Protein AF-A0A2G2L6Z7-F1 (afdb_monomer_lite)

Secondary structure (DSSP, 8-state):
---S---------HHHHHHHHHHHHHTT--HHHHHHHHHHH--TTHHHHHHHHHHHHHHHHHHHHHHHHHHHHHHHHHHHHHHHHHHHHHHHHHHT-

Sequence (97 aa):
MAKATERVPVLVTLKEKQQIALKAKSIGISVGELMRRATTAYKPTENEKLFESMMFHMNEATDKAEIMIDESIDFIKQSQLRIAQLESDAKNKQKRK

Foldseek 3Di:
DDDPDDDDDDDDDPVVVVVLCVVCVVVVHDSVVVVVVCVVPDDPPPPVVVVVVVVVVVVVVVVVVVVVVVVVVVVVVVVVVVVVVVVVVVVVVVVVD

Structure (mmCIF, N/CA/C/O backbone):
data_AF-A0A2G2L6Z7-F1
#
_entry.id   AF-A0A2G2L6Z7-F1
#
loop_
_atom_site.group_PDB
_atom_site.id
_atom_site.type_symbol
_atom_site.label_atom_id
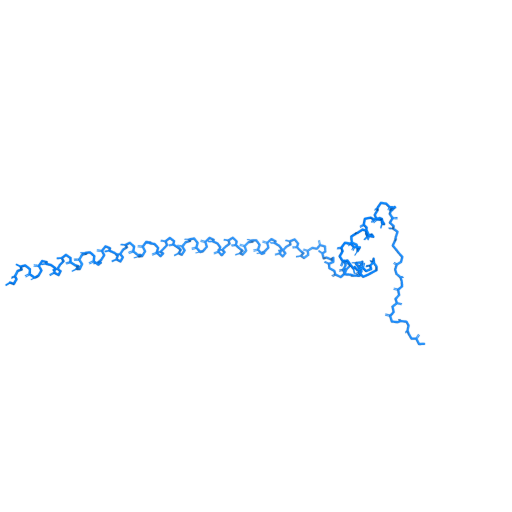_atom_site.label_alt_id
_atom_site.label_comp_id
_atom_site.label_asym_id
_atom_site.label_entity_id
_atom_site.label_seq_id
_atom_site.pdbx_PDB_ins_code
_atom_site.Cartn_x
_atom_site.Cartn_y
_atom_site.Cartn_z
_atom_site.occupancy
_atom_site.B_iso_or_equiv
_atom_site.auth_seq_id
_atom_site.auth_comp_id
_atom_site.auth_asym_id
_atom_site.auth_atom_id
_atom_site.pdbx_PDB_model_num
ATOM 1 N N . MET A 1 1 ? 6.686 19.902 -38.588 1.00 47.56 1 MET A N 1
ATOM 2 C CA . MET A 1 1 ? 5.573 19.571 -37.672 1.00 47.56 1 MET A CA 1
ATOM 3 C C . MET A 1 1 ? 6.157 18.918 -36.431 1.00 47.56 1 MET A C 1
ATOM 5 O O . MET A 1 1 ? 6.997 18.039 -36.578 1.00 47.56 1 MET A O 1
ATOM 9 N N . ALA A 1 2 ? 5.814 19.422 -35.246 1.00 52.34 2 ALA A N 1
ATOM 10 C CA . ALA A 1 2 ? 6.416 19.022 -33.975 1.00 52.34 2 ALA A CA 1
ATOM 11 C C . ALA A 1 2 ? 6.074 17.564 -33.620 1.00 52.34 2 ALA A C 1
ATOM 13 O O . ALA A 1 2 ? 4.911 17.168 -33.698 1.00 52.34 2 ALA A O 1
ATOM 14 N N . LYS A 1 3 ? 7.066 16.761 -33.216 1.00 55.28 3 LYS A N 1
ATOM 15 C CA . LYS A 1 3 ? 6.795 15.470 -32.572 1.00 55.28 3 LYS A CA 1
ATOM 16 C C . LYS A 1 3 ? 6.280 15.745 -31.163 1.00 55.28 3 LYS A C 1
ATOM 18 O O . LYS A 1 3 ? 6.982 16.331 -30.352 1.00 55.28 3 LYS A O 1
ATOM 23 N N . ALA A 1 4 ? 5.064 15.295 -30.870 1.00 80.94 4 ALA A N 1
ATOM 24 C CA . ALA A 1 4 ? 4.465 15.402 -29.540 1.00 80.94 4 ALA A CA 1
ATOM 25 C C . ALA A 1 4 ? 5.085 14.430 -28.509 1.00 80.94 4 ALA A C 1
ATOM 27 O O . ALA A 1 4 ? 4.737 14.480 -27.333 1.00 80.94 4 ALA A O 1
ATOM 28 N N . THR A 1 5 ? 5.977 13.526 -28.932 1.00 80.38 5 THR A N 1
ATOM 29 C CA . THR A 1 5 ? 6.557 12.477 -28.080 1.00 80.38 5 THR A CA 1
ATOM 30 C C . THR A 1 5 ? 7.984 12.133 -28.492 1.00 80.38 5 THR A C 1
ATOM 32 O O . THR A 1 5 ? 8.243 11.925 -29.681 1.00 80.38 5 THR A O 1
ATOM 35 N N . GLU A 1 6 ? 8.857 11.950 -27.503 1.00 87.00 6 GLU A N 1
ATOM 36 C CA . GLU A 1 6 ? 10.250 11.522 -27.672 1.00 87.00 6 GLU A CA 1
ATOM 37 C C . GLU A 1 6 ? 10.503 10.141 -27.048 1.00 87.00 6 GLU A C 1
ATOM 39 O O . GLU A 1 6 ? 9.739 9.668 -26.202 1.00 87.00 6 GLU A O 1
ATOM 44 N N . ARG A 1 7 ? 11.572 9.461 -27.487 1.00 88.19 7 ARG A N 1
ATOM 45 C CA . ARG A 1 7 ? 11.968 8.143 -26.960 1.00 88.19 7 ARG A CA 1
ATOM 46 C C . ARG A 1 7 ? 13.056 8.290 -25.904 1.00 88.19 7 ARG A C 1
ATOM 48 O O . ARG A 1 7 ? 14.088 8.892 -26.171 1.00 88.19 7 ARG A O 1
ATOM 55 N N . VAL A 1 8 ? 12.863 7.640 -24.758 1.00 88.00 8 VAL A N 1
ATOM 56 C CA . VAL A 1 8 ? 13.878 7.525 -23.703 1.00 88.00 8 VAL A CA 1
ATOM 57 C C . VAL A 1 8 ? 14.388 6.078 -23.668 1.00 88.00 8 VAL A C 1
ATOM 59 O O . VAL A 1 8 ? 13.661 5.198 -23.199 1.00 88.00 8 VAL A O 1
ATOM 62 N N . PRO A 1 9 ? 15.586 5.778 -24.204 1.00 90.00 9 PRO A N 1
ATOM 63 C CA . PRO A 1 9 ? 16.188 4.459 -24.056 1.00 90.00 9 PRO A CA 1
ATOM 64 C C . PRO A 1 9 ? 16.669 4.271 -22.612 1.00 90.00 9 PRO A C 1
ATOM 66 O O . PRO A 1 9 ? 17.397 5.105 -22.081 1.00 90.00 9 PRO A O 1
ATOM 69 N N . VAL A 1 10 ? 16.269 3.167 -21.981 1.00 90.44 10 VAL A N 1
ATOM 70 C CA . VAL A 1 10 ? 16.681 2.813 -20.615 1.00 90.44 10 VAL A CA 1
ATOM 71 C C . VAL A 1 10 ? 17.509 1.538 -20.672 1.00 90.44 10 VAL A C 1
ATOM 73 O O . VAL A 1 10 ? 17.056 0.523 -21.209 1.00 90.44 10 VAL A O 1
ATOM 76 N N . LEU A 1 11 ? 18.725 1.596 -20.129 1.00 96.31 11 LEU A N 1
ATOM 77 C CA . LEU A 1 11 ? 19.582 0.427 -19.978 1.00 96.31 11 LEU A CA 1
ATOM 78 C C . LEU A 1 11 ? 19.096 -0.395 -18.783 1.00 96.31 11 LEU A C 1
ATOM 80 O O . LEU A 1 11 ? 18.987 0.120 -17.676 1.00 96.31 11 LEU A O 1
ATOM 84 N N . VAL A 1 12 ? 18.806 -1.669 -19.024 1.00 95.69 12 VAL A N 1
ATOM 85 C CA . VAL A 1 12 ? 18.359 -2.628 -18.010 1.00 95.69 12 VAL A CA 1
ATOM 86 C C . VAL A 1 12 ? 19.043 -3.967 -18.244 1.00 95.69 12 VAL A C 1
ATOM 88 O O . VAL A 1 12 ? 19.410 -4.309 -19.372 1.00 95.69 12 VAL A O 1
ATOM 91 N N . THR A 1 13 ? 19.174 -4.757 -17.189 1.00 98.25 13 THR A N 1
ATOM 92 C CA . THR A 1 13 ? 19.587 -6.155 -17.291 1.00 98.25 13 THR A CA 1
ATOM 93 C C . THR A 1 13 ? 18.513 -7.000 -17.986 1.00 98.25 13 THR A C 1
ATOM 95 O O . THR A 1 13 ? 17.336 -6.633 -18.075 1.00 98.25 13 THR A O 1
ATOM 98 N N . LEU A 1 14 ? 18.897 -8.194 -18.451 1.00 97.88 14 LEU A N 1
ATOM 99 C CA . LEU A 1 14 ? 17.953 -9.149 -19.039 1.00 97.88 14 LEU A CA 1
ATOM 100 C C . LEU A 1 14 ? 16.829 -9.525 -18.058 1.00 97.88 14 LEU A C 1
ATOM 102 O O . LEU A 1 14 ? 15.665 -9.602 -18.452 1.00 97.88 14 LEU A O 1
ATOM 106 N N . LYS A 1 15 ? 17.177 -9.717 -16.780 1.00 98.12 15 LYS A N 1
ATOM 107 C CA . LYS A 1 15 ? 16.230 -10.079 -15.720 1.00 98.12 15 LYS A CA 1
ATOM 108 C C . LYS A 1 15 ? 15.219 -8.961 -15.471 1.00 98.12 15 LYS A C 1
ATOM 110 O O . LYS A 1 15 ? 14.019 -9.222 -15.447 1.00 98.12 15 LYS A O 1
ATOM 115 N N . GLU A 1 16 ? 15.680 -7.720 -15.349 1.00 97.19 16 GLU A N 1
ATOM 116 C CA . GLU A 1 16 ? 14.796 -6.561 -15.172 1.00 97.19 16 GLU A CA 1
ATOM 117 C C . GLU A 1 16 ? 13.862 -6.389 -16.370 1.00 97.19 16 GLU A C 1
ATOM 119 O O . GLU A 1 16 ? 12.657 -6.216 -16.194 1.00 97.19 16 GLU A O 1
ATOM 124 N N . LYS A 1 17 ? 14.382 -6.532 -17.597 1.00 96.75 17 LYS A N 1
ATOM 125 C CA . LYS A 1 17 ? 13.567 -6.468 -18.817 1.00 96.75 17 LYS A CA 1
ATOM 126 C C . LYS A 1 17 ? 12.426 -7.489 -18.799 1.00 96.75 17 LYS A C 1
ATOM 128 O O . LYS A 1 17 ? 11.295 -7.149 -19.146 1.00 96.75 17 LYS A O 1
ATOM 133 N N . GLN A 1 18 ? 12.710 -8.725 -18.384 1.00 97.75 18 GLN A N 1
ATOM 134 C CA . GLN A 1 18 ? 11.699 -9.777 -18.257 1.00 97.75 18 GLN A CA 1
ATOM 135 C C . GLN A 1 18 ? 10.669 -9.446 -17.173 1.00 97.75 18 GLN A C 1
ATOM 137 O O . GLN A 1 18 ? 9.470 -9.558 -17.419 1.00 97.75 18 GLN A O 1
ATOM 142 N N . GLN A 1 19 ? 11.110 -8.989 -15.999 1.00 97.69 19 GLN A N 1
ATOM 143 C CA . GLN A 1 19 ? 10.209 -8.628 -14.902 1.00 97.69 19 GLN A CA 1
ATOM 144 C C . GLN A 1 19 ? 9.277 -7.468 -15.271 1.00 97.69 19 GLN A C 1
ATOM 146 O O . GLN A 1 19 ? 8.076 -7.539 -15.010 1.00 97.69 19 GLN A O 1
ATOM 151 N N . ILE A 1 20 ? 9.797 -6.432 -15.932 1.00 96.81 20 ILE A N 1
ATOM 152 C CA . ILE A 1 20 ? 8.999 -5.296 -16.410 1.00 96.81 20 ILE A CA 1
ATOM 153 C C . ILE A 1 20 ? 7.953 -5.769 -17.428 1.00 96.81 20 ILE A C 1
ATOM 155 O O . ILE A 1 20 ? 6.787 -5.386 -17.336 1.00 96.81 20 ILE A O 1
ATOM 159 N N . ALA A 1 21 ? 8.341 -6.637 -18.370 1.00 97.31 21 ALA A N 1
ATOM 160 C CA . ALA A 1 21 ? 7.421 -7.188 -19.362 1.00 97.31 21 ALA A CA 1
ATOM 161 C C . ALA A 1 21 ? 6.308 -8.034 -18.721 1.00 97.31 21 ALA A C 1
ATOM 163 O O . ALA A 1 21 ? 5.139 -7.882 -19.077 1.00 97.31 21 ALA A O 1
ATOM 164 N N . LEU A 1 22 ? 6.652 -8.884 -17.749 1.00 98.12 22 LEU A N 1
ATOM 165 C CA . LEU A 1 22 ? 5.679 -9.690 -17.008 1.00 98.12 22 LEU A CA 1
ATOM 166 C C . LEU A 1 22 ? 4.701 -8.813 -16.220 1.00 98.12 22 LEU A C 1
ATOM 168 O O . LEU A 1 22 ? 3.497 -9.050 -16.284 1.00 98.12 22 LEU A O 1
ATOM 172 N N . LYS A 1 23 ? 5.196 -7.771 -15.541 1.00 97.31 23 LYS A N 1
ATOM 173 C CA . LYS A 1 23 ? 4.363 -6.836 -14.772 1.00 97.31 23 LYS A CA 1
ATOM 174 C C . LYS A 1 23 ? 3.417 -6.032 -15.664 1.00 97.31 23 LYS A C 1
ATOM 176 O O . LYS A 1 23 ? 2.259 -5.844 -15.316 1.00 97.31 23 LYS A O 1
ATOM 181 N N . ALA A 1 24 ? 3.888 -5.580 -16.825 1.00 97.69 24 ALA A N 1
ATOM 182 C CA . ALA A 1 24 ? 3.042 -4.895 -17.800 1.00 97.69 24 ALA A CA 1
ATOM 183 C C . ALA A 1 24 ? 1.943 -5.833 -18.332 1.00 97.69 24 ALA A C 1
ATOM 185 O O . ALA A 1 24 ? 0.771 -5.457 -18.379 1.00 97.69 24 ALA A O 1
ATOM 186 N N . LYS A 1 25 ? 2.305 -7.089 -18.636 1.00 97.62 25 LYS A N 1
ATOM 187 C CA . LYS A 1 25 ? 1.367 -8.123 -19.090 1.00 97.62 25 LYS A CA 1
ATOM 188 C C . LYS A 1 25 ? 0.313 -8.461 -18.033 1.00 97.62 25 LYS A C 1
ATOM 190 O O . LYS A 1 25 ? -0.852 -8.592 -18.390 1.00 97.62 25 LYS A O 1
ATOM 195 N N . SER A 1 26 ? 0.688 -8.578 -16.757 1.00 97.62 26 SER A N 1
ATOM 196 C CA . SER A 1 26 ? -0.248 -8.960 -15.688 1.00 97.62 26 SER A CA 1
ATOM 197 C C . SER A 1 26 ? -1.342 -7.921 -15.436 1.00 97.62 26 SER A C 1
ATOM 199 O O . SER A 1 26 ? -2.407 -8.277 -14.949 1.00 97.62 26 SER A O 1
ATOM 201 N N . ILE A 1 27 ? -1.092 -6.652 -15.769 1.00 96.31 27 ILE A N 1
ATOM 202 C CA . ILE A 1 27 ? -2.066 -5.554 -15.649 1.00 96.31 27 ILE A CA 1
ATOM 203 C C . ILE A 1 27 ? -2.615 -5.091 -17.011 1.00 96.31 27 ILE A C 1
ATOM 205 O O . ILE A 1 27 ? -3.306 -4.079 -17.081 1.00 96.31 27 ILE A O 1
ATOM 209 N N . GLY A 1 28 ? -2.303 -5.812 -18.096 1.00 97.25 28 GLY A N 1
ATOM 210 C CA . GLY A 1 28 ? -2.873 -5.581 -19.426 1.00 97.25 28 GLY A CA 1
ATOM 211 C C . GLY A 1 28 ? -2.445 -4.284 -20.122 1.00 97.25 28 GLY A C 1
ATOM 212 O O . GLY A 1 28 ? -3.187 -3.787 -20.965 1.00 97.25 28 GLY A O 1
ATOM 213 N N . ILE A 1 29 ? -1.275 -3.720 -19.800 1.00 97.38 29 ILE A N 1
ATOM 214 C CA . ILE A 1 29 ? -0.770 -2.484 -20.429 1.00 97.38 29 ILE A CA 1
ATOM 215 C C . ILE A 1 29 ? 0.573 -2.704 -21.131 1.00 97.38 29 ILE A C 1
ATOM 217 O O . ILE A 1 29 ? 1.254 -3.707 -20.925 1.00 97.38 29 ILE A O 1
ATOM 221 N N . SER A 1 30 ? 0.982 -1.751 -21.973 1.00 95.94 30 SER A N 1
ATOM 222 C CA . SER A 1 30 ? 2.298 -1.804 -22.617 1.00 95.94 30 SER A CA 1
ATOM 223 C C . SER A 1 30 ? 3.424 -1.485 -21.628 1.00 95.94 30 SER A C 1
ATOM 225 O O . SER A 1 30 ? 3.237 -0.760 -20.651 1.00 95.94 30 SER A O 1
ATOM 227 N N . VAL A 1 31 ? 4.635 -1.971 -21.914 1.00 94.69 31 VAL A N 1
ATOM 228 C CA . VAL A 1 31 ? 5.828 -1.631 -21.117 1.00 94.69 31 VAL A CA 1
ATOM 229 C C . VAL A 1 31 ? 6.065 -0.117 -21.082 1.00 94.69 31 VAL A C 1
ATOM 231 O O . VAL A 1 31 ? 6.369 0.426 -20.026 1.00 94.69 31 VAL A O 1
ATOM 234 N N . GLY A 1 32 ? 5.876 0.580 -22.207 1.00 93.12 32 GLY A N 1
ATOM 235 C CA . GLY A 1 32 ? 6.025 2.038 -22.267 1.00 93.12 32 GLY A CA 1
ATOM 236 C C . GLY A 1 32 ? 4.997 2.779 -21.407 1.00 93.12 32 GLY A C 1
ATOM 237 O O . GLY A 1 32 ? 5.341 3.751 -20.742 1.00 93.12 32 GLY A O 1
ATOM 238 N N . GLU A 1 33 ? 3.755 2.291 -21.366 1.00 94.06 33 GLU A N 1
ATOM 239 C CA . GLU A 1 33 ? 2.703 2.831 -20.499 1.00 94.06 33 GLU A CA 1
ATOM 240 C C . GLU A 1 33 ? 3.022 2.607 -19.018 1.00 94.06 33 GLU A C 1
ATOM 242 O O . GLU A 1 33 ? 2.916 3.536 -18.218 1.00 94.06 33 GLU A O 1
ATOM 247 N N . LEU A 1 34 ? 3.455 1.392 -18.663 1.00 95.69 34 LEU A N 1
ATOM 248 C CA . LEU A 1 34 ? 3.888 1.062 -17.308 1.00 95.69 34 LEU A CA 1
ATOM 249 C C . LEU A 1 34 ? 5.021 1.989 -16.858 1.00 95.69 34 LEU A C 1
ATOM 251 O O . LEU A 1 34 ? 4.934 2.559 -15.774 1.00 95.69 34 LEU A O 1
ATOM 255 N N . MET A 1 35 ? 6.048 2.173 -17.694 1.00 93.75 35 MET A N 1
ATOM 256 C CA . MET A 1 35 ? 7.179 3.047 -17.373 1.00 93.75 35 MET A CA 1
ATOM 257 C C . MET A 1 35 ? 6.745 4.506 -17.250 1.00 93.75 35 MET A C 1
ATOM 259 O O . MET A 1 35 ? 7.122 5.154 -16.281 1.00 93.75 35 MET A O 1
ATOM 263 N N . ARG A 1 36 ? 5.884 5.012 -18.147 1.00 91.75 36 ARG A N 1
ATOM 264 C CA . ARG A 1 36 ? 5.368 6.386 -18.044 1.00 91.75 36 ARG A CA 1
ATOM 265 C C . ARG A 1 36 ? 4.652 6.613 -16.712 1.00 91.75 36 ARG A C 1
ATOM 267 O O . ARG A 1 36 ? 4.960 7.574 -16.015 1.00 91.75 36 ARG A O 1
ATOM 274 N N . ARG A 1 37 ? 3.739 5.710 -16.334 1.00 93.88 37 ARG A N 1
ATOM 275 C CA . ARG A 1 37 ? 3.014 5.792 -15.054 1.00 93.88 37 ARG A CA 1
ATOM 276 C C . ARG A 1 37 ? 3.948 5.671 -13.859 1.00 93.88 37 ARG A C 1
ATOM 278 O O . ARG A 1 37 ? 3.813 6.440 -12.917 1.00 93.88 37 ARG A O 1
ATOM 285 N N . ALA A 1 38 ? 4.886 4.725 -13.901 1.00 90.81 38 ALA A N 1
ATOM 286 C CA . ALA A 1 38 ? 5.848 4.516 -12.828 1.00 90.81 38 ALA A CA 1
ATOM 287 C C . ALA A 1 38 ? 6.722 5.758 -12.612 1.00 90.81 38 ALA A C 1
ATOM 289 O O . ALA A 1 38 ? 6.888 6.177 -11.474 1.00 90.81 38 ALA A O 1
ATOM 290 N N . THR A 1 39 ? 7.209 6.390 -13.684 1.00 89.25 39 THR A N 1
ATOM 291 C CA . THR A 1 39 ? 7.978 7.638 -13.600 1.00 89.25 39 THR A CA 1
ATOM 292 C C . THR A 1 39 ? 7.142 8.790 -13.041 1.00 89.25 39 THR A C 1
ATOM 294 O O . THR A 1 39 ? 7.641 9.529 -12.203 1.00 89.25 39 THR A O 1
ATOM 297 N N . THR A 1 40 ? 5.870 8.932 -13.435 1.00 88.00 40 THR A N 1
ATOM 298 C CA . THR A 1 40 ? 4.974 9.957 -12.863 1.00 88.00 40 THR A CA 1
ATOM 299 C C . THR A 1 40 ? 4.644 9.700 -11.388 1.00 88.00 40 THR A C 1
ATOM 301 O O . THR A 1 40 ? 4.496 10.645 -10.619 1.00 88.00 40 THR A O 1
ATOM 304 N N . ALA A 1 41 ? 4.518 8.435 -10.983 1.00 86.69 41 ALA A N 1
ATOM 305 C CA . ALA A 1 41 ? 4.195 8.048 -9.610 1.00 86.69 41 ALA A CA 1
ATOM 306 C C . ALA A 1 41 ? 5.419 8.009 -8.677 1.00 86.69 41 ALA A C 1
ATOM 308 O O . ALA A 1 41 ? 5.256 7.960 -7.456 1.00 86.69 41 ALA A O 1
ATOM 309 N N . TYR A 1 42 ? 6.637 7.996 -9.225 1.00 83.38 42 TYR A N 1
ATOM 310 C CA . TYR A 1 42 ? 7.861 7.935 -8.438 1.00 83.38 42 TYR A CA 1
ATOM 311 C C . TYR A 1 42 ? 8.079 9.250 -7.682 1.00 83.38 42 TYR A C 1
ATOM 313 O O . TYR A 1 42 ? 8.426 10.276 -8.264 1.00 83.38 42 TYR A O 1
ATOM 321 N N . LYS A 1 43 ? 7.886 9.200 -6.363 1.00 79.81 43 LYS A N 1
ATOM 322 C CA . LYS A 1 43 ? 8.079 10.317 -5.438 1.00 79.81 43 LYS A CA 1
ATOM 323 C C . LYS A 1 43 ? 9.049 9.882 -4.336 1.00 79.81 43 LYS A C 1
ATOM 325 O O . LYS A 1 43 ? 8.619 9.200 -3.407 1.00 79.81 43 LYS A O 1
ATOM 330 N N . PRO A 1 44 ? 10.344 10.228 -4.436 1.00 69.94 44 PRO A N 1
ATOM 331 C CA . PRO A 1 44 ? 11.385 9.652 -3.584 1.00 69.94 44 PRO A CA 1
ATOM 332 C C . PRO A 1 44 ? 11.284 10.015 -2.092 1.00 69.94 44 PRO A C 1
ATOM 334 O O . PRO A 1 44 ? 11.908 9.340 -1.287 1.00 69.94 44 PRO A O 1
ATOM 337 N N . THR A 1 45 ? 10.522 11.044 -1.706 1.00 65.00 45 THR A N 1
ATOM 338 C CA . THR A 1 45 ? 10.464 11.531 -0.309 1.00 65.00 45 THR A CA 1
ATOM 339 C C . THR A 1 45 ? 9.060 11.855 0.213 1.00 65.00 45 THR A C 1
ATOM 341 O O . THR A 1 45 ? 8.877 11.987 1.421 1.00 65.00 45 THR A O 1
ATOM 344 N N . GLU A 1 46 ? 8.057 11.994 -0.661 1.00 60.03 46 GLU A N 1
ATOM 345 C CA . GLU A 1 46 ? 6.695 12.372 -0.246 1.00 60.03 46 GLU A CA 1
ATOM 346 C C . GLU A 1 46 ? 5.875 11.181 0.250 1.00 60.03 46 GLU A C 1
ATOM 348 O O . GLU A 1 46 ? 5.023 11.351 1.116 1.00 60.03 46 GLU A O 1
ATOM 353 N N . ASN A 1 47 ? 6.132 9.976 -0.265 1.00 62.94 47 ASN A N 1
ATOM 354 C CA . ASN A 1 47 ? 5.308 8.817 0.067 1.00 62.94 47 ASN A CA 1
ATOM 355 C C . ASN A 1 47 ? 5.523 8.369 1.516 1.00 62.94 47 ASN A C 1
ATOM 357 O O . ASN A 1 47 ? 4.550 8.123 2.212 1.00 62.94 47 ASN A O 1
ATOM 361 N N . GLU A 1 48 ? 6.766 8.318 1.993 1.00 68.56 48 GLU A N 1
ATOM 362 C CA . GLU A 1 48 ? 7.072 7.836 3.345 1.00 68.56 48 GLU A CA 1
ATOM 363 C C . GLU A 1 48 ? 6.489 8.765 4.421 1.00 68.56 48 GLU A C 1
ATOM 365 O O . GLU A 1 48 ? 5.719 8.318 5.264 1.00 68.56 48 GLU A O 1
ATOM 370 N N . LYS A 1 49 ? 6.699 10.083 4.292 1.00 71.50 49 LYS A N 1
ATOM 371 C CA . LYS A 1 49 ? 6.123 11.083 5.210 1.00 71.50 49 LYS A CA 1
ATOM 372 C C . LYS A 1 49 ? 4.595 11.149 5.161 1.00 71.50 49 LYS A C 1
ATOM 374 O O . LYS A 1 49 ? 3.957 11.362 6.189 1.00 71.50 49 LYS A O 1
ATOM 379 N N . LEU A 1 50 ? 3.994 10.984 3.979 1.00 77.19 50 LEU A N 1
ATOM 380 C CA . LEU A 1 50 ? 2.536 10.943 3.846 1.00 77.19 50 LEU A CA 1
ATOM 381 C C . LEU A 1 50 ? 1.955 9.681 4.496 1.00 77.19 50 LEU A C 1
ATOM 383 O O . LEU A 1 50 ? 0.942 9.768 5.187 1.00 77.19 50 LEU A O 1
ATOM 387 N N . PHE A 1 51 ? 2.597 8.524 4.309 1.00 79.62 51 PHE A N 1
ATOM 388 C CA . PHE A 1 51 ? 2.182 7.279 4.955 1.00 79.62 51 PHE A CA 1
ATOM 389 C C . PHE A 1 51 ? 2.332 7.349 6.477 1.00 79.62 51 PHE A C 1
ATOM 391 O O . PHE A 1 51 ? 1.404 6.962 7.185 1.00 79.62 51 PHE A O 1
ATOM 398 N N . GLU A 1 52 ? 3.436 7.902 6.981 1.00 84.38 52 GLU A N 1
ATOM 399 C CA . GLU A 1 52 ? 3.639 8.134 8.415 1.00 84.38 52 GLU A CA 1
ATOM 400 C C . GLU A 1 52 ? 2.563 9.057 9.001 1.00 84.38 52 GLU A C 1
ATOM 402 O O . GLU A 1 52 ? 1.957 8.732 10.021 1.00 84.38 52 GLU A O 1
ATOM 407 N N . SER A 1 53 ? 2.259 10.174 8.331 1.00 84.12 53 SER A N 1
ATOM 408 C CA . SER A 1 53 ? 1.207 11.102 8.765 1.00 84.12 53 SER A CA 1
ATOM 409 C C . SER A 1 53 ? -0.179 10.451 8.758 1.00 84.12 53 SER A C 1
ATOM 411 O O . SER A 1 53 ? -0.957 10.654 9.690 1.00 84.12 53 SER A O 1
ATOM 413 N N . MET A 1 54 ? -0.487 9.624 7.755 1.00 88.25 54 MET A N 1
ATOM 414 C CA . MET A 1 54 ? -1.753 8.893 7.702 1.00 88.25 54 MET A CA 1
ATOM 415 C C . MET A 1 54 ? -1.875 7.888 8.854 1.00 88.25 54 MET A C 1
ATOM 417 O O . MET A 1 54 ? -2.922 7.825 9.495 1.00 88.25 54 MET A O 1
ATOM 421 N N . MET A 1 55 ? -0.811 7.130 9.142 1.00 92.56 55 MET A N 1
ATOM 422 C CA . MET A 1 55 ? -0.787 6.198 10.273 1.00 92.56 55 MET A CA 1
ATOM 423 C C . MET A 1 55 ? -0.939 6.926 11.609 1.00 92.56 55 MET A C 1
ATOM 425 O O . MET A 1 55 ? -1.712 6.484 12.455 1.00 92.56 55 MET A O 1
ATOM 429 N N . PHE A 1 56 ? -0.264 8.065 11.775 1.00 92.62 56 PHE A N 1
ATOM 430 C CA . PHE A 1 56 ? -0.396 8.900 12.964 1.00 92.62 56 PHE A CA 1
ATOM 431 C C . PHE A 1 56 ? -1.850 9.338 13.188 1.00 92.62 56 PHE A C 1
ATOM 433 O O . PHE A 1 56 ? -2.397 9.115 14.265 1.00 92.62 56 PHE A O 1
ATOM 440 N N . HIS A 1 57 ? -2.508 9.882 12.159 1.00 91.38 57 HIS A N 1
ATOM 441 C CA . HIS A 1 57 ? -3.904 10.313 12.269 1.00 91.38 57 HIS A CA 1
ATOM 442 C C . HIS A 1 57 ? -4.878 9.154 12.492 1.00 91.38 57 HIS A C 1
ATOM 444 O O . HIS A 1 57 ? -5.867 9.318 13.203 1.00 91.38 57 HIS A O 1
ATOM 450 N N . MET A 1 58 ? -4.613 7.984 11.906 1.00 94.94 58 MET A N 1
ATOM 451 C CA . MET A 1 58 ? -5.432 6.791 12.122 1.00 94.94 58 MET A CA 1
ATOM 452 C C . MET A 1 58 ? -5.360 6.320 13.579 1.00 94.94 58 MET A C 1
ATOM 454 O O . MET A 1 58 ? -6.398 6.027 14.172 1.00 94.94 58 MET A O 1
ATOM 458 N N . ASN A 1 59 ? -4.161 6.296 14.166 1.00 95.75 59 ASN A N 1
ATOM 459 C CA . ASN A 1 59 ? -3.979 5.942 15.572 1.00 95.75 59 ASN A CA 1
ATOM 460 C C . ASN A 1 59 ? -4.641 6.983 16.483 1.00 95.75 59 ASN A C 1
ATOM 462 O O . ASN A 1 59 ? -5.455 6.621 17.319 1.00 95.75 59 ASN A O 1
ATOM 466 N N . GLU A 1 60 ? -4.411 8.276 16.237 1.00 96.19 60 GLU A N 1
ATOM 467 C CA . GLU A 1 60 ? -5.023 9.357 17.022 1.00 96.19 60 GLU A CA 1
ATOM 468 C C . GLU A 1 60 ? -6.563 9.301 16.990 1.00 96.19 60 GLU A C 1
ATOM 470 O O . GLU A 1 60 ? -7.229 9.531 18.000 1.00 96.19 60 GLU A O 1
ATOM 475 N N . ALA A 1 61 ? -7.150 8.995 15.830 1.00 94.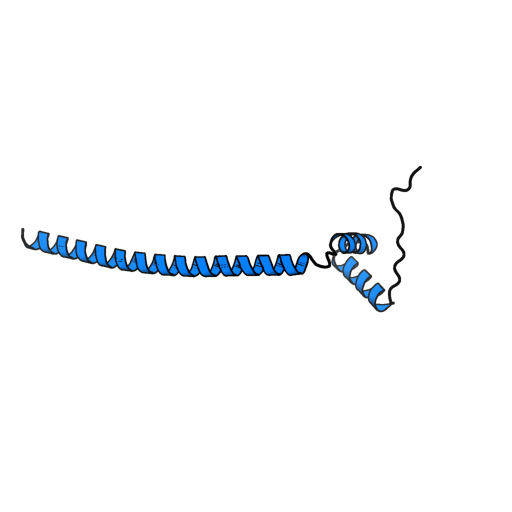88 61 ALA A N 1
ATOM 476 C CA . ALA A 1 61 ? -8.594 8.830 15.699 1.00 94.88 61 ALA A CA 1
ATOM 477 C C . ALA A 1 61 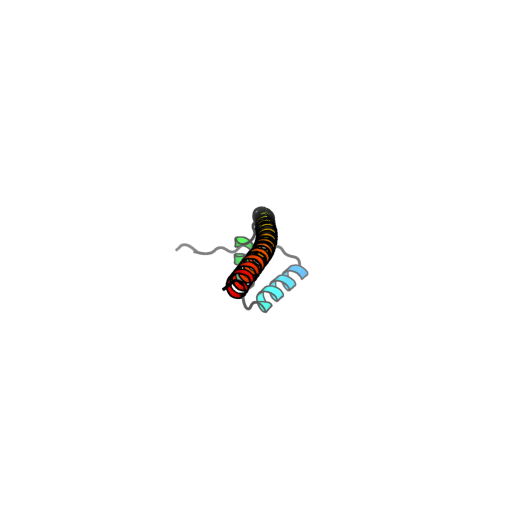? -9.108 7.585 16.437 1.00 94.88 61 ALA A C 1
ATOM 479 O O . ALA A 1 61 ? -10.199 7.629 17.005 1.00 94.88 61 ALA A O 1
ATOM 480 N N . THR A 1 62 ? -8.330 6.502 16.438 1.00 95.75 62 THR A N 1
ATOM 481 C CA . THR A 1 62 ? -8.672 5.255 17.136 1.00 95.75 62 THR A CA 1
ATOM 482 C C . THR A 1 62 ? -8.634 5.458 18.647 1.00 95.75 62 THR A C 1
ATOM 484 O O . THR A 1 62 ? -9.630 5.180 19.306 1.00 95.75 62 THR A O 1
ATOM 487 N N . ASP A 1 63 ? -7.570 6.068 19.172 1.00 96.69 63 ASP A N 1
ATOM 488 C CA . ASP A 1 63 ? -7.429 6.377 20.600 1.00 96.69 63 ASP A CA 1
ATOM 489 C C . ASP A 1 63 ? -8.589 7.259 21.093 1.00 96.69 63 ASP A C 1
ATOM 491 O O . ASP A 1 63 ? -9.194 7.013 22.137 1.00 96.69 63 ASP A O 1
ATOM 495 N N . LYS A 1 64 ? -8.967 8.278 20.308 1.00 96.38 64 LYS A N 1
ATOM 496 C CA . LYS A 1 64 ? -10.129 9.126 20.622 1.00 96.38 64 LYS A CA 1
ATOM 497 C C . LYS A 1 64 ? -11.439 8.345 20.605 1.00 96.38 64 LYS A C 1
ATOM 499 O O . LYS A 1 64 ? -12.305 8.605 21.437 1.00 96.38 64 LYS A O 1
ATOM 504 N N . ALA A 1 65 ? -11.613 7.431 19.653 1.00 97.00 65 ALA A N 1
ATOM 505 C CA . ALA A 1 65 ? -12.813 6.609 19.578 1.00 97.00 65 ALA A CA 1
ATOM 506 C C . ALA A 1 65 ? -12.922 5.668 20.785 1.00 97.00 65 ALA A C 1
ATOM 508 O O . ALA A 1 65 ? -14.010 5.543 21.341 1.00 97.00 65 ALA A O 1
ATOM 509 N N . GLU A 1 66 ? -11.812 5.068 21.222 1.00 96.50 66 GLU A N 1
ATOM 510 C CA . GLU A 1 66 ? -11.759 4.233 22.426 1.00 96.50 66 GLU A CA 1
ATOM 511 C C . GLU A 1 66 ? -12.172 5.024 23.671 1.00 96.50 66 GLU A C 1
ATOM 513 O O . GLU A 1 66 ? -13.105 4.622 24.367 1.00 96.50 66 GLU A O 1
ATOM 518 N N . ILE A 1 67 ? -11.584 6.208 23.879 1.00 97.31 67 ILE A N 1
ATOM 519 C CA . ILE A 1 67 ? -11.943 7.094 24.998 1.00 97.31 67 ILE A CA 1
ATOM 520 C C . ILE A 1 67 ? -13.440 7.436 24.972 1.00 97.31 67 ILE A C 1
ATOM 522 O O . ILE A 1 67 ? -14.128 7.316 25.983 1.00 97.31 67 ILE A O 1
ATOM 526 N N . MET A 1 68 ? -13.976 7.815 23.809 1.00 96.69 68 MET A N 1
ATOM 527 C CA . MET A 1 68 ? -15.394 8.169 23.668 1.00 96.69 68 MET A CA 1
ATOM 528 C C . MET A 1 68 ? -16.334 6.985 23.934 1.00 96.69 68 MET A C 1
ATOM 530 O O . MET A 1 68 ? -17.446 7.176 24.440 1.00 96.69 68 MET A O 1
ATOM 534 N N . ILE A 1 69 ? -15.922 5.763 23.583 1.00 96.62 69 ILE A N 1
ATOM 535 C CA . ILE A 1 69 ? -16.684 4.544 23.874 1.00 96.62 69 ILE A CA 1
ATOM 536 C C . ILE A 1 69 ? -16.722 4.307 25.384 1.00 96.62 69 ILE A C 1
ATOM 538 O O . ILE A 1 69 ? -17.810 4.100 25.928 1.00 96.62 69 ILE A O 1
ATOM 542 N N . ASP A 1 70 ? -15.579 4.392 26.060 1.00 97.44 70 ASP A N 1
ATOM 543 C CA . ASP A 1 70 ? -15.494 4.205 27.509 1.00 97.44 70 ASP A CA 1
ATOM 544 C C . ASP A 1 70 ? -16.329 5.250 28.261 1.00 97.44 70 ASP A C 1
ATOM 546 O O . ASP A 1 70 ? -17.145 4.901 29.120 1.00 97.44 70 ASP A O 1
ATOM 550 N N . GLU A 1 71 ? -16.231 6.521 27.865 1.00 96.81 71 GLU A N 1
ATOM 551 C CA . GLU A 1 71 ? -17.046 7.604 28.422 1.00 96.81 71 GLU A CA 1
ATOM 552 C C . GLU A 1 71 ? -18.548 7.363 28.215 1.00 96.81 71 GLU A C 1
ATOM 554 O O . GLU A 1 71 ? -19.357 7.581 29.124 1.00 96.81 71 GLU A O 1
ATOM 559 N N . SER A 1 72 ? -18.941 6.867 27.039 1.00 97.00 72 SER A N 1
ATOM 560 C CA . SER A 1 72 ? -20.338 6.543 26.734 1.00 97.00 72 SER A CA 1
ATOM 561 C C . SER A 1 72 ? -20.855 5.393 27.598 1.00 97.00 72 SER A C 1
ATOM 563 O O . SER A 1 72 ? -21.977 5.452 28.110 1.00 97.00 72 SER A O 1
ATOM 565 N N . ILE A 1 73 ? -20.041 4.353 27.791 1.00 97.19 73 ILE A N 1
ATOM 566 C CA . ILE A 1 73 ? -20.374 3.213 28.650 1.00 97.19 73 ILE A CA 1
ATOM 567 C C . ILE A 1 73 ? -20.558 3.681 30.095 1.00 97.19 73 ILE A C 1
ATOM 569 O O . ILE A 1 73 ? -21.544 3.315 30.744 1.00 97.19 73 ILE A O 1
ATOM 573 N N . ASP A 1 74 ? -19.654 4.512 30.603 1.00 97.19 74 ASP A N 1
ATOM 574 C CA . ASP A 1 74 ? -19.744 5.022 31.966 1.00 97.19 74 ASP A CA 1
ATOM 575 C C . ASP A 1 74 ? -20.936 5.962 32.154 1.00 97.19 74 ASP A C 1
ATOM 577 O O . ASP A 1 74 ? -21.661 5.841 33.147 1.00 97.19 74 ASP A O 1
ATOM 581 N N . PHE A 1 75 ? -21.236 6.812 31.172 1.00 96.44 75 PHE A N 1
ATOM 582 C CA . PHE A 1 75 ? -22.447 7.626 31.183 1.00 96.44 75 PHE A CA 1
ATOM 583 C C . PHE A 1 75 ? -23.721 6.767 31.264 1.00 96.44 75 PHE A C 1
ATOM 585 O O . PHE A 1 75 ? -24.616 7.054 32.069 1.00 96.44 75 PHE A O 1
ATOM 592 N N . ILE A 1 76 ? -23.802 5.679 30.488 1.00 96.38 76 ILE A N 1
ATOM 593 C CA . ILE A 1 76 ? -24.945 4.752 30.517 1.00 96.38 76 ILE A CA 1
ATOM 594 C C . ILE A 1 76 ? -25.092 4.107 31.900 1.00 96.38 76 ILE A C 1
ATOM 596 O O . ILE A 1 76 ? -26.204 4.083 32.434 1.00 96.38 76 ILE A O 1
ATOM 600 N N . LYS A 1 77 ? -23.995 3.646 32.518 1.00 96.44 77 LYS A N 1
ATOM 601 C CA . LYS A 1 77 ? -24.028 3.072 33.877 1.00 96.44 77 LYS A CA 1
ATOM 602 C C . LYS A 1 77 ? -24.567 4.076 34.898 1.00 96.44 77 LYS A C 1
ATOM 604 O O . LYS A 1 77 ? -25.440 3.738 35.697 1.00 96.44 77 LYS A O 1
ATOM 609 N N . GLN A 1 78 ? -24.091 5.323 34.859 1.00 95.56 78 GLN A N 1
ATOM 610 C CA . GLN A 1 78 ? -24.566 6.374 35.768 1.00 95.56 78 GLN A CA 1
ATOM 611 C C . GLN A 1 78 ? -26.049 6.698 35.547 1.00 95.56 78 GLN A C 1
ATOM 613 O O . GLN A 1 78 ? -26.798 6.909 36.504 1.00 95.56 78 GLN A O 1
ATOM 618 N N . SER A 1 79 ? -26.499 6.689 34.291 1.00 95.88 79 SER A N 1
ATOM 619 C CA . SER A 1 79 ? -27.911 6.866 33.947 1.00 95.88 79 SER A CA 1
ATOM 620 C C . SER A 1 79 ? -28.779 5.736 34.509 1.00 95.88 79 SER A C 1
ATOM 622 O O . SER A 1 79 ? -29.794 6.002 35.154 1.00 95.88 79 SER A O 1
ATOM 624 N N . GLN A 1 80 ? -28.348 4.479 34.363 1.00 95.88 80 GLN A N 1
ATOM 625 C CA . GLN A 1 80 ? -29.050 3.314 34.915 1.00 95.88 80 GLN A CA 1
ATOM 626 C C . GLN A 1 80 ? -29.180 3.391 36.441 1.00 95.88 80 GLN A C 1
ATOM 628 O O . GLN A 1 80 ? -30.262 3.144 36.975 1.00 95.88 80 GLN A O 1
ATOM 633 N N . LEU A 1 81 ? -28.118 3.801 37.144 1.00 95.38 81 LEU A N 1
ATOM 634 C CA . LEU A 1 81 ? -28.158 4.017 38.594 1.00 95.38 81 LEU A CA 1
ATOM 635 C C . LEU A 1 81 ? -29.187 5.088 38.984 1.00 95.38 81 LEU A C 1
ATOM 637 O O . LEU A 1 81 ? -29.967 4.888 39.917 1.00 95.38 81 LEU A O 1
ATOM 641 N N . ARG A 1 82 ? -29.231 6.205 38.249 1.00 94.88 82 ARG A N 1
ATOM 642 C CA . ARG A 1 82 ? -30.202 7.284 38.483 1.00 94.88 82 ARG A CA 1
ATOM 643 C C . ARG A 1 82 ? -31.640 6.825 38.233 1.00 94.88 82 ARG A C 1
ATOM 645 O O . ARG A 1 82 ? -32.519 7.141 39.031 1.00 94.88 82 ARG A O 1
ATOM 652 N N . ILE A 1 83 ? -31.884 6.072 37.160 1.00 94.69 83 ILE A N 1
ATOM 653 C CA . ILE A 1 83 ? -33.211 5.516 36.850 1.00 94.69 83 ILE A CA 1
ATOM 654 C C . ILE A 1 83 ? -33.664 4.578 37.973 1.00 94.69 83 ILE A C 1
ATOM 656 O O . ILE A 1 83 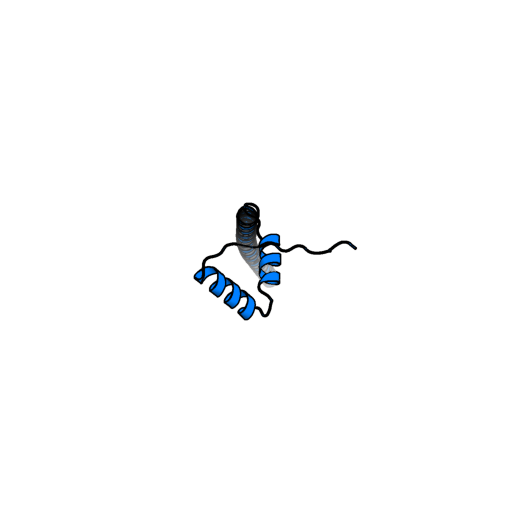? -34.770 4.739 38.483 1.00 94.69 83 ILE A O 1
ATOM 660 N N . ALA A 1 84 ? -32.798 3.672 38.434 1.00 94.81 84 ALA A N 1
ATOM 661 C CA . ALA A 1 84 ? -33.125 2.745 39.518 1.00 94.81 84 ALA A CA 1
ATOM 662 C C . ALA A 1 84 ? -33.490 3.466 40.831 1.00 94.81 84 ALA A C 1
ATOM 664 O O . ALA A 1 84 ? -34.430 3.064 41.523 1.00 94.81 84 ALA A O 1
ATOM 665 N N . GLN A 1 85 ? -32.786 4.555 41.167 1.00 94.75 85 GLN A N 1
ATOM 666 C CA . GLN A 1 85 ? -33.123 5.397 42.322 1.00 94.75 85 GLN A CA 1
ATOM 667 C C . GLN A 1 85 ? -34.511 6.034 42.168 1.00 94.75 85 GLN A C 1
ATOM 669 O O . GLN A 1 85 ? -35.347 5.907 43.063 1.00 94.75 85 GLN A O 1
ATOM 674 N N . LEU A 1 86 ? -34.789 6.645 41.013 1.00 94.06 86 LEU A N 1
ATOM 675 C CA . LEU A 1 86 ? -36.086 7.269 40.729 1.00 94.06 86 LEU A CA 1
ATOM 676 C C . LEU A 1 86 ? -37.241 6.255 40.765 1.00 94.06 86 LEU A C 1
ATOM 678 O O . LEU A 1 86 ? -38.308 6.556 41.303 1.00 94.06 86 LEU A O 1
ATOM 682 N N . GLU A 1 87 ? -37.035 5.047 40.236 1.00 93.56 87 GLU A N 1
ATOM 683 C CA . GLU A 1 87 ? -38.023 3.965 40.282 1.00 93.56 87 GLU A CA 1
ATOM 684 C C . GLU A 1 87 ? -38.290 3.473 41.711 1.00 93.56 87 GLU A C 1
ATOM 686 O O . GLU A 1 87 ? -39.442 3.214 42.075 1.00 93.56 87 GLU A O 1
ATOM 691 N N . SER A 1 88 ? -37.247 3.358 42.538 1.00 90.69 88 SER A N 1
ATOM 692 C CA . SER A 1 88 ? -37.373 2.996 43.955 1.00 90.69 88 SER A CA 1
ATOM 693 C C . SER A 1 88 ? -38.162 4.053 44.734 1.00 90.69 88 SER A C 1
ATOM 695 O O . SER A 1 88 ? -39.119 3.732 45.448 1.00 90.69 88 SER A O 1
ATOM 697 N N . ASP A 1 89 ? -37.836 5.330 44.533 1.00 90.56 89 ASP A N 1
ATOM 698 C CA . ASP A 1 89 ? -38.529 6.452 45.168 1.00 90.56 89 ASP A CA 1
ATOM 699 C C . ASP A 1 89 ? -40.000 6.532 44.749 1.00 90.56 89 ASP A C 1
ATOM 701 O O . ASP A 1 89 ? -40.881 6.773 45.583 1.00 90.56 89 ASP A O 1
ATOM 705 N N . ALA A 1 90 ? -40.294 6.288 43.468 1.00 88.94 90 ALA A N 1
ATOM 706 C CA . ALA A 1 90 ? -41.659 6.232 42.956 1.00 88.94 90 ALA A CA 1
ATOM 707 C C . ALA A 1 90 ? -42.469 5.097 43.609 1.00 88.94 90 ALA A C 1
ATOM 709 O O . ALA A 1 90 ? -43.588 5.331 44.079 1.00 88.94 90 ALA A O 1
ATOM 710 N N . LYS A 1 91 ? -41.888 3.893 43.722 1.00 87.94 91 LYS A N 1
ATOM 711 C CA . LYS A 1 91 ? -42.517 2.743 44.399 1.00 87.94 91 LYS A CA 1
ATOM 712 C C . LYS A 1 91 ? -42.773 3.019 45.885 1.00 87.94 91 LYS A C 1
ATOM 714 O O . LYS A 1 91 ? -43.844 2.695 46.400 1.00 87.94 91 LYS A O 1
ATOM 719 N N . ASN A 1 92 ? -41.830 3.662 46.573 1.00 82.69 92 ASN A N 1
ATOM 720 C CA . ASN A 1 92 ? -41.976 4.022 47.987 1.00 82.69 92 ASN A CA 1
ATOM 721 C C . ASN A 1 92 ? -43.072 5.073 48.223 1.00 82.69 92 ASN A C 1
ATOM 723 O O . ASN A 1 92 ? -43.789 4.997 49.222 1.00 82.69 92 ASN A O 1
ATOM 727 N N . LYS A 1 93 ? -43.252 6.028 47.300 1.00 80.56 93 LYS A N 1
ATOM 728 C CA . LYS A 1 93 ? -44.352 7.008 47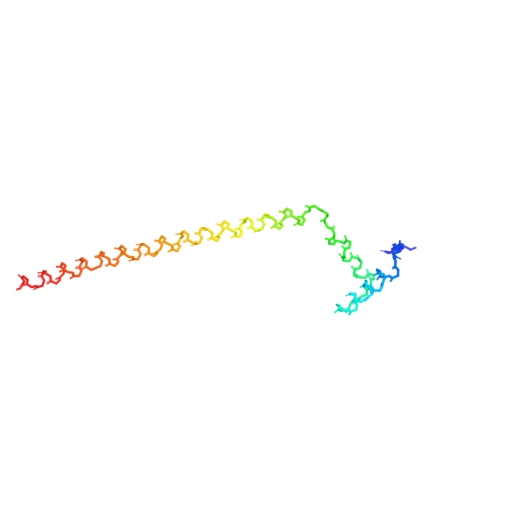.359 1.00 80.56 93 LYS A CA 1
ATOM 729 C C . LYS A 1 93 ? -45.725 6.373 47.126 1.00 80.56 93 LYS A C 1
ATOM 731 O O . LYS A 1 93 ? -46.685 6.805 47.755 1.00 80.56 93 LYS A O 1
ATOM 736 N N . GLN A 1 94 ? -45.827 5.355 46.268 1.00 74.94 94 GLN A N 1
ATOM 737 C CA . GLN A 1 94 ? -47.079 4.616 46.051 1.00 74.94 94 GLN A CA 1
ATOM 738 C C . GLN A 1 94 ? -47.492 3.771 47.261 1.00 74.94 94 GLN A C 1
ATOM 740 O O . GLN A 1 94 ? -48.672 3.731 47.571 1.00 74.94 94 GLN A O 1
ATOM 745 N N . LYS A 1 95 ? -46.547 3.153 47.983 1.00 70.94 95 LYS A N 1
ATOM 746 C CA . LYS A 1 95 ? -46.842 2.365 49.200 1.00 70.94 95 LYS A CA 1
ATOM 747 C C . LYS A 1 95 ? -47.307 3.187 50.410 1.00 70.94 95 LYS A C 1
ATOM 749 O O . LYS A 1 95 ? -47.799 2.608 51.371 1.00 70.94 95 LYS A O 1
ATOM 754 N N . ARG A 1 96 ? -47.067 4.502 50.415 1.00 65.69 96 ARG A N 1
ATOM 755 C CA . ARG A 1 96 ? -47.430 5.418 51.514 1.00 65.69 96 ARG A CA 1
ATOM 756 C C . ARG A 1 96 ? -48.780 6.119 51.306 1.00 65.69 96 ARG A C 1
ATOM 758 O O . ARG A 1 96 ? -49.173 6.897 52.171 1.00 65.69 96 ARG A O 1
ATOM 765 N N . LYS A 1 97 ? -49.435 5.893 50.165 1.00 53.72 97 L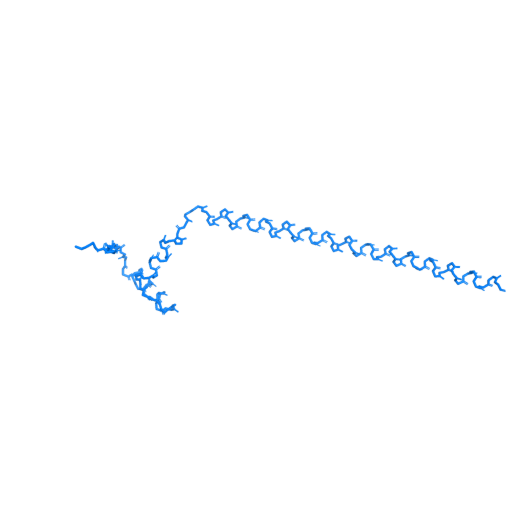YS A N 1
ATOM 766 C CA . LYS A 1 97 ? -50.815 6.306 49.887 1.00 53.72 97 LYS A CA 1
ATOM 767 C C . LYS A 1 97 ? -51.753 5.137 50.141 1.00 53.72 97 LYS A C 1
ATOM 769 O O . LYS A 1 97 ? -52.893 5.425 50.553 1.00 53.72 97 LYS A O 1
#

pLDDT: mean 89.01, std 11.76, range [47.56, 98.25]

Radius of gyration: 32.51 Å; chains: 1; bounding box: 70×30×89 Å